Protein AF-A0A953PEF7-F1 (afdb_monomer_lite)

Structure (mmCIF, N/CA/C/O backbone):
data_AF-A0A953PEF7-F1
#
_entry.id   AF-A0A953PEF7-F1
#
loop_
_atom_site.group_PDB
_atom_site.id
_atom_site.type_symbol
_atom_site.label_atom_id
_atom_site.label_alt_id
_atom_site.label_comp_id
_atom_site.label_asym_id
_atom_site.label_entity_id
_atom_site.label_seq_id
_atom_site.pdbx_PDB_ins_code
_ato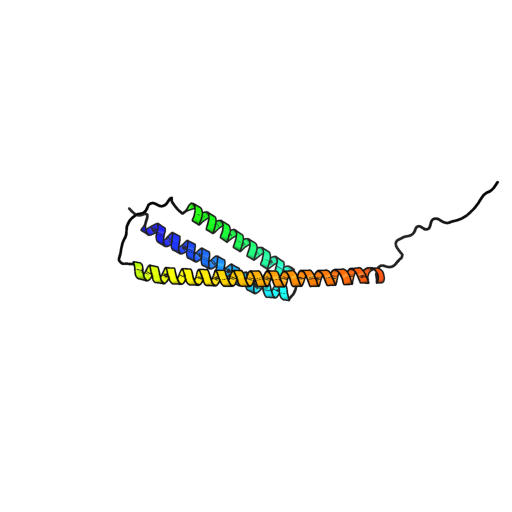m_site.Cartn_x
_atom_site.Cartn_y
_atom_site.Cartn_z
_atom_site.occupancy
_atom_site.B_iso_or_equiv
_atom_site.auth_seq_id
_atom_site.auth_comp_id
_atom_site.auth_asym_id
_atom_site.auth_atom_id
_atom_site.pdbx_PDB_model_num
ATOM 1 N N . MET A 1 1 ? 28.762 8.276 -31.503 1.00 39.91 1 MET A N 1
ATOM 2 C CA . MET A 1 1 ? 27.735 7.260 -31.821 1.00 39.91 1 MET A CA 1
ATOM 3 C C . MET A 1 1 ? 27.977 6.062 -30.913 1.00 39.91 1 MET A C 1
ATOM 5 O O . MET A 1 1 ? 28.557 5.090 -31.367 1.00 39.91 1 MET A O 1
ATOM 9 N N . ALA A 1 2 ? 27.642 6.190 -29.626 1.00 39.91 2 ALA A N 1
ATOM 10 C CA . ALA A 1 2 ? 27.842 5.128 -28.629 1.00 39.91 2 ALA A CA 1
ATOM 11 C C . ALA A 1 2 ? 26.803 5.147 -27.480 1.00 39.91 2 ALA A C 1
ATOM 13 O O . ALA A 1 2 ? 26.852 4.279 -26.623 1.00 39.91 2 ALA A O 1
ATOM 14 N N . ASP A 1 3 ? 25.861 6.102 -27.462 1.00 48.06 3 ASP A N 1
ATOM 15 C CA . ASP A 1 3 ? 24.906 6.298 -26.352 1.00 48.06 3 ASP A CA 1
ATOM 16 C C . ASP A 1 3 ? 23.572 5.537 -26.505 1.00 48.06 3 ASP A C 1
ATOM 18 O O . ASP A 1 3 ? 22.732 5.544 -25.605 1.00 48.06 3 ASP A O 1
ATOM 22 N N . ILE A 1 4 ? 23.333 4.906 -27.660 1.00 50.53 4 ILE A N 1
ATOM 23 C CA . ILE A 1 4 ? 22.070 4.196 -27.939 1.00 50.53 4 ILE A CA 1
ATOM 24 C C . ILE A 1 4 ? 22.090 2.796 -27.303 1.00 50.53 4 ILE A C 1
ATOM 26 O O . ILE A 1 4 ? 21.089 2.360 -26.742 1.00 50.53 4 ILE A O 1
ATOM 30 N N . ASP A 1 5 ? 23.247 2.131 -27.308 1.00 47.81 5 ASP A N 1
ATOM 31 C CA . ASP A 1 5 ? 23.395 0.774 -26.765 1.00 47.81 5 ASP A CA 1
ATOM 32 C C . ASP A 1 5 ? 23.462 0.751 -25.223 1.00 47.81 5 ASP A C 1
ATOM 34 O O . ASP A 1 5 ? 23.184 -0.275 -24.608 1.00 47.81 5 ASP A O 1
ATOM 38 N N . THR A 1 6 ? 23.789 1.879 -24.579 1.00 52.94 6 THR A N 1
ATOM 39 C CA . THR A 1 6 ? 23.768 2.050 -23.112 1.00 52.94 6 THR A CA 1
ATOM 40 C C . THR A 1 6 ? 22.405 2.472 -22.563 1.00 52.94 6 THR A C 1
ATOM 42 O O . THR A 1 6 ? 22.045 2.059 -21.465 1.00 52.94 6 THR A O 1
ATOM 45 N N . SER A 1 7 ? 21.614 3.245 -23.311 1.00 56.53 7 SER A N 1
ATOM 46 C CA . SER A 1 7 ? 20.318 3.756 -22.828 1.00 56.53 7 SER A CA 1
ATOM 47 C C . SER A 1 7 ? 19.197 2.705 -22.823 1.00 56.53 7 SER A C 1
ATOM 49 O O . SER A 1 7 ? 18.278 2.776 -22.005 1.00 56.53 7 SER A O 1
ATOM 51 N N . LEU A 1 8 ? 19.280 1.692 -23.690 1.00 58.00 8 LEU A N 1
ATOM 52 C CA . LEU A 1 8 ? 18.304 0.600 -23.769 1.00 58.00 8 LEU A CA 1
ATOM 53 C C . LEU A 1 8 ? 18.336 -0.365 -22.555 1.00 58.00 8 LEU A C 1
ATOM 55 O O . LEU A 1 8 ? 17.268 -0.611 -21.982 1.00 58.00 8 LEU A O 1
ATOM 59 N N . PRO A 1 9 ? 19.502 -0.871 -22.085 1.00 62.28 9 PRO A N 1
ATOM 60 C CA . PRO A 1 9 ? 19.560 -1.677 -20.865 1.00 62.28 9 PRO A CA 1
ATOM 61 C C . PRO A 1 9 ? 19.181 -0.875 -19.611 1.00 62.28 9 PRO A C 1
ATOM 63 O O . PRO A 1 9 ? 18.474 -1.413 -18.757 1.00 62.28 9 PRO A O 1
ATOM 66 N N . GLU A 1 10 ? 19.550 0.408 -19.516 1.00 69.69 10 GLU A N 1
ATOM 67 C CA . GLU A 1 10 ? 19.132 1.277 -18.404 1.00 69.69 10 GLU A CA 1
ATOM 68 C C . GLU A 1 10 ? 17.603 1.419 -18.329 1.00 69.69 10 GLU A C 1
ATOM 70 O O . GLU A 1 10 ? 17.019 1.211 -17.264 1.00 69.69 10 GLU A O 1
ATOM 75 N N . LEU A 1 11 ? 16.927 1.672 -19.458 1.00 69.38 11 LEU A N 1
ATOM 76 C CA . LEU A 1 11 ? 15.462 1.735 -19.498 1.00 69.38 11 LEU A CA 1
ATOM 77 C C . LEU A 1 11 ? 14.815 0.404 -19.080 1.00 69.38 11 LEU A C 1
ATOM 79 O O . LEU A 1 11 ? 13.847 0.405 -18.316 1.00 69.38 11 LEU A O 1
ATOM 83 N N . SER A 1 12 ? 15.357 -0.731 -19.539 1.00 73.75 12 SER A N 1
ATOM 84 C CA . SER A 1 12 ? 14.838 -2.055 -19.170 1.00 73.75 12 SER A CA 1
ATOM 85 C C . SER A 1 12 ? 14.934 -2.316 -17.660 1.00 73.75 12 SER A C 1
ATOM 87 O O . SER A 1 12 ? 13.939 -2.706 -17.045 1.00 73.75 12 SER A O 1
ATOM 89 N N . ALA A 1 13 ? 16.073 -1.982 -17.042 1.00 79.75 13 ALA A N 1
ATOM 90 C CA . ALA A 1 13 ? 16.296 -2.138 -15.608 1.00 79.75 13 ALA A CA 1
ATOM 91 C C . ALA A 1 13 ? 15.341 -1.267 -14.773 1.00 79.75 13 ALA A C 1
ATOM 93 O O . ALA A 1 13 ? 14.825 -1.720 -13.750 1.00 79.75 13 ALA A O 1
ATOM 94 N N . VAL A 1 14 ? 15.044 -0.041 -15.222 1.00 78.56 14 VAL A N 1
ATOM 95 C CA . VAL A 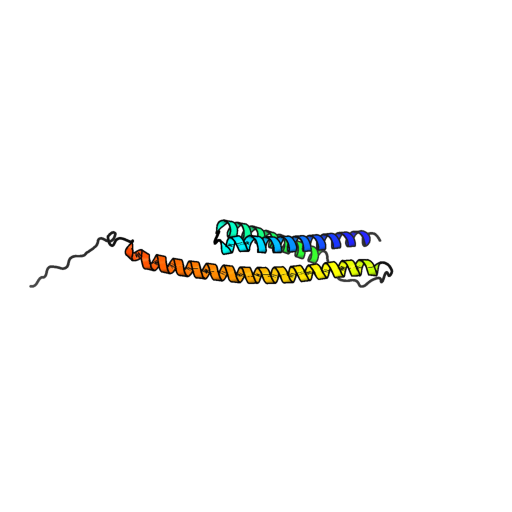1 14 ? 14.089 0.835 -14.525 1.00 78.56 14 VAL A CA 1
ATOM 96 C C . VAL A 1 14 ? 12.654 0.304 -14.630 1.00 78.56 14 VAL A C 1
ATOM 98 O O . VAL A 1 14 ? 11.914 0.382 -13.648 1.00 78.56 14 VAL A O 1
ATOM 101 N N . ILE A 1 15 ? 12.243 -0.292 -15.758 1.00 79.38 15 ILE A N 1
ATOM 102 C CA . ILE A 1 15 ? 10.907 -0.911 -15.870 1.00 79.38 15 ILE A CA 1
ATOM 103 C C . ILE A 1 15 ? 10.806 -2.174 -14.996 1.00 79.38 15 ILE A C 1
ATOM 105 O O . ILE A 1 15 ? 9.789 -2.369 -14.327 1.00 79.38 15 ILE A O 1
ATOM 109 N N . GLU A 1 16 ? 11.854 -2.998 -14.924 1.00 84.31 16 GLU A N 1
ATOM 110 C CA . GLU A 1 16 ? 11.893 -4.141 -14.000 1.00 84.31 16 GLU A CA 1
ATOM 111 C C . GLU A 1 16 ? 11.839 -3.697 -12.530 1.00 84.31 16 GLU A C 1
ATOM 113 O O . GLU A 1 16 ? 11.078 -4.264 -11.740 1.00 84.31 16 GLU A O 1
ATOM 118 N N . GLN A 1 17 ? 12.564 -2.633 -12.164 1.00 86.38 17 GLN A N 1
ATOM 119 C CA . GLN A 1 17 ? 12.497 -2.026 -10.831 1.00 86.38 17 GLN A CA 1
ATOM 120 C C . GLN A 1 17 ? 11.082 -1.510 -10.514 1.00 86.38 17 GLN A C 1
ATOM 122 O O . GLN A 1 17 ? 10.575 -1.716 -9.408 1.00 86.38 17 GLN A O 1
ATOM 127 N N . ARG A 1 18 ? 10.410 -0.901 -11.501 1.00 87.56 18 ARG A N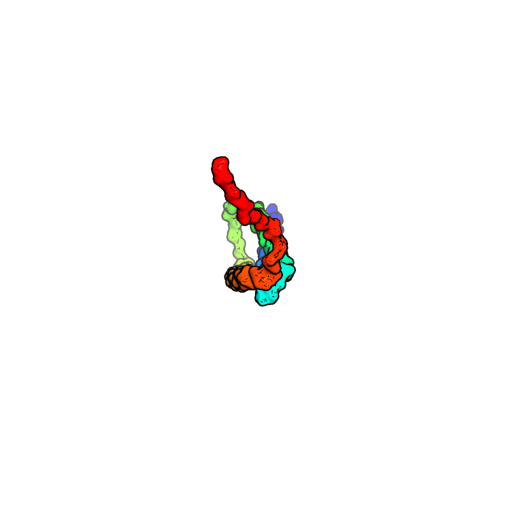 1
ATOM 128 C CA . ARG A 1 18 ? 9.010 -0.457 -11.419 1.00 87.56 18 ARG A CA 1
ATOM 129 C C . ARG A 1 18 ? 8.073 -1.637 -11.134 1.00 87.56 18 ARG A C 1
ATOM 131 O O . ARG A 1 18 ? 7.300 -1.595 -10.179 1.00 87.56 18 ARG A O 1
ATOM 138 N N . LEU A 1 19 ? 8.177 -2.728 -11.893 1.00 87.19 19 LEU A N 1
ATOM 139 C CA . LEU A 1 19 ? 7.383 -3.940 -11.651 1.00 87.19 19 LEU A CA 1
ATOM 140 C C . LEU A 1 19 ? 7.675 -4.562 -10.277 1.00 87.19 19 LEU A C 1
ATOM 142 O O . LEU A 1 19 ? 6.740 -4.947 -9.577 1.00 87.19 19 LEU A O 1
ATOM 146 N N . GLY A 1 20 ? 8.939 -4.593 -9.844 1.00 90.62 20 GLY A N 1
ATOM 147 C CA . GLY A 1 20 ? 9.326 -5.056 -8.507 1.00 90.62 20 GLY A CA 1
ATOM 148 C C . GLY A 1 20 ? 8.633 -4.286 -7.375 1.00 90.62 20 GLY A C 1
ATOM 149 O O . GLY A 1 20 ? 8.105 -4.899 -6.442 1.00 90.62 20 GLY A O 1
ATOM 150 N N . LEU A 1 21 ? 8.558 -2.954 -7.485 1.00 91.81 21 LEU A N 1
ATOM 151 C CA . LEU A 1 21 ? 7.831 -2.108 -6.531 1.00 91.81 21 LEU A CA 1
ATOM 152 C C . LEU A 1 21 ? 6.321 -2.401 -6.522 1.00 91.81 21 LEU A C 1
ATOM 154 O O . LEU A 1 21 ? 5.732 -2.482 -5.443 1.00 91.81 21 LEU A O 1
ATOM 158 N N . LEU A 1 22 ? 5.693 -2.617 -7.687 1.00 89.56 22 LEU A N 1
ATOM 159 C CA . LEU A 1 22 ? 4.272 -2.991 -7.759 1.00 89.56 22 LEU A CA 1
ATOM 160 C C . LEU A 1 22 ? 3.992 -4.371 -7.147 1.00 89.56 22 LEU A C 1
ATOM 162 O O . LEU A 1 22 ? 3.012 -4.511 -6.413 1.00 89.56 22 LEU A O 1
ATOM 166 N N . ARG A 1 23 ? 4.848 -5.372 -7.399 1.00 92.94 23 ARG A N 1
ATOM 167 C CA . ARG A 1 23 ? 4.747 -6.703 -6.770 1.00 92.94 23 ARG A CA 1
ATOM 168 C C . ARG A 1 23 ? 4.818 -6.582 -5.242 1.00 92.94 23 ARG A C 1
ATOM 170 O O . ARG A 1 23 ? 3.907 -7.032 -4.553 1.00 92.94 23 ARG A O 1
ATOM 177 N N . SER A 1 24 ? 5.818 -5.858 -4.734 1.00 93.25 24 SER A N 1
ATOM 178 C CA . SER A 1 24 ? 6.014 -5.622 -3.293 1.00 93.25 24 SER A CA 1
ATOM 179 C C . SER A 1 24 ? 4.831 -4.880 -2.653 1.00 93.25 24 SER A C 1
ATOM 181 O O . SER A 1 24 ? 4.415 -5.192 -1.536 1.00 93.25 24 SER A O 1
ATOM 183 N N . LEU A 1 25 ? 4.239 -3.914 -3.367 1.00 91.88 25 LEU A N 1
ATOM 184 C CA . LEU A 1 25 ? 3.049 -3.196 -2.907 1.00 91.88 25 LEU A CA 1
ATOM 185 C C . LEU A 1 25 ? 1.808 -4.099 -2.868 1.00 91.88 25 LEU A C 1
ATOM 187 O O . LEU A 1 25 ? 1.038 -4.020 -1.910 1.00 91.88 25 LEU A O 1
ATOM 191 N N . ALA A 1 26 ? 1.616 -4.965 -3.868 1.00 91.19 26 ALA A N 1
ATOM 192 C CA . ALA A 1 26 ? 0.521 -5.932 -3.887 1.00 91.19 26 ALA A CA 1
ATOM 193 C C . ALA A 1 26 ? 0.636 -6.945 -2.732 1.00 91.19 26 ALA A C 1
ATOM 195 O O . ALA A 1 26 ? -0.336 -7.150 -2.009 1.00 91.19 26 ALA A O 1
ATOM 196 N N . GLU A 1 27 ? 1.826 -7.505 -2.501 1.00 92.88 27 GLU A N 1
ATOM 197 C CA . GLU A 1 27 ? 2.099 -8.420 -1.381 1.00 92.88 27 GLU A CA 1
ATOM 198 C C . GLU A 1 27 ? 1.861 -7.745 -0.021 1.00 92.88 27 GLU A C 1
ATOM 200 O O . GLU A 1 27 ? 1.162 -8.283 0.841 1.00 92.88 27 GLU A O 1
ATOM 205 N N . SER A 1 28 ? 2.357 -6.515 0.153 1.00 90.94 28 SER A N 1
ATOM 206 C CA . SER A 1 28 ? 2.124 -5.714 1.360 1.00 90.94 28 SER A CA 1
ATOM 207 C C . SER A 1 28 ? 0.630 -5.456 1.612 1.00 90.94 28 SER A C 1
ATOM 209 O O . SER A 1 28 ? 0.169 -5.563 2.750 1.00 90.94 28 SER A O 1
ATOM 211 N N . LEU A 1 29 ? -0.146 -5.182 0.554 1.00 89.81 29 LEU A N 1
ATOM 212 C CA . LEU A 1 29 ? -1.607 -5.014 0.595 1.00 89.81 29 LEU A CA 1
ATOM 213 C C . LEU A 1 29 ? -2.392 -6.324 0.799 1.00 89.81 29 LEU A C 1
ATOM 215 O O . LEU A 1 29 ? -3.596 -6.270 1.063 1.00 89.81 29 LEU A O 1
ATOM 219 N N . GLU A 1 30 ? -1.764 -7.490 0.665 1.00 91.25 30 GLU A N 1
ATOM 220 C CA . GLU A 1 30 ? -2.363 -8.790 0.990 1.00 91.25 30 GLU A CA 1
ATOM 221 C C . GLU A 1 30 ? -2.098 -9.152 2.452 1.00 91.25 30 GLU A C 1
ATOM 223 O O . GLU A 1 30 ? -3.044 -9.412 3.201 1.00 91.25 30 GLU A O 1
ATOM 228 N N . VAL A 1 31 ? -0.843 -9.049 2.901 1.00 89.75 31 VAL A N 1
ATOM 229 C CA . VAL A 1 31 ? -0.444 -9.311 4.296 1.00 89.75 31 VAL A CA 1
ATOM 230 C C . VAL A 1 31 ? -1.220 -8.425 5.281 1.00 89.75 31 VAL A C 1
ATOM 232 O O . VAL A 1 31 ? -1.702 -8.910 6.311 1.00 89.75 31 VAL A O 1
ATOM 235 N N . SER A 1 32 ? -1.421 -7.142 4.962 1.00 88.31 32 SER A N 1
ATOM 236 C CA . SER A 1 32 ? -2.141 -6.218 5.846 1.00 88.31 32 SER A CA 1
ATOM 237 C C . SER A 1 32 ? -3.655 -6.471 5.940 1.00 88.31 32 SER A C 1
ATOM 239 O O . SER A 1 32 ? -4.277 -6.006 6.897 1.00 88.31 32 SER A O 1
ATOM 241 N N . GLN A 1 33 ? -4.269 -7.264 5.047 1.00 90.56 33 GLN A N 1
ATOM 242 C CA . GLN A 1 33 ? -5.685 -7.648 5.204 1.00 90.56 33 GLN A CA 1
ATOM 243 C C . GLN A 1 33 ? -5.906 -8.486 6.460 1.00 90.56 33 GLN A C 1
ATOM 245 O O . GLN A 1 33 ? -6.904 -8.300 7.154 1.00 90.56 33 GLN A O 1
ATOM 250 N N . LEU A 1 34 ? -4.964 -9.376 6.786 1.00 90.12 34 LEU A N 1
ATOM 251 C CA . LEU A 1 34 ? -5.054 -10.209 7.982 1.00 90.12 34 LEU A CA 1
ATOM 252 C C . LEU A 1 34 ? -4.956 -9.365 9.261 1.00 90.12 34 LEU A C 1
ATOM 254 O O . LEU A 1 34 ? -5.685 -9.626 10.217 1.00 90.12 34 LEU A O 1
ATOM 258 N N . ALA A 1 35 ? -4.109 -8.332 9.258 1.00 89.88 35 ALA A N 1
ATOM 259 C CA . ALA A 1 35 ? -4.003 -7.369 10.354 1.00 89.88 35 ALA A CA 1
ATOM 260 C C . ALA A 1 35 ? -5.313 -6.586 10.551 1.00 89.88 35 ALA A C 1
ATOM 262 O O . ALA A 1 35 ? -5.789 -6.462 11.679 1.00 89.88 35 ALA A O 1
ATOM 263 N N . LEU A 1 36 ? -5.945 -6.142 9.456 1.00 88.44 36 LEU A N 1
ATOM 264 C CA . LEU A 1 36 ? -7.262 -5.499 9.495 1.00 88.44 36 LEU A CA 1
ATOM 265 C C . LEU A 1 36 ? -8.347 -6.441 10.032 1.00 88.44 36 LEU A C 1
ATOM 267 O O . LEU A 1 36 ? -9.065 -6.072 10.954 1.00 88.44 36 LEU A O 1
ATOM 271 N N . VAL A 1 37 ? -8.456 -7.668 9.516 1.00 89.69 37 VAL A N 1
ATOM 272 C CA . VAL A 1 37 ? -9.470 -8.640 9.975 1.00 89.69 37 VAL A CA 1
ATOM 273 C C . VAL A 1 37 ? -9.291 -9.000 11.456 1.00 89.69 37 VAL A C 1
ATOM 275 O O . VAL A 1 37 ? -10.279 -9.204 12.157 1.00 89.69 37 VAL A O 1
ATOM 278 N N . ARG A 1 38 ? -8.048 -9.037 11.954 1.00 91.12 38 ARG A N 1
ATOM 279 C CA . ARG A 1 38 ? -7.732 -9.283 13.373 1.00 91.12 38 ARG A CA 1
ATOM 280 C C . ARG A 1 38 ? -7.841 -8.046 14.272 1.00 91.12 38 ARG A C 1
ATOM 282 O O . ARG A 1 38 ? -7.745 -8.201 15.484 1.00 91.12 38 ARG A O 1
ATOM 289 N N . ASN A 1 39 ? -8.041 -6.852 13.704 1.00 87.25 39 ASN A N 1
ATOM 290 C CA . ASN A 1 39 ? -7.981 -5.569 14.414 1.00 87.25 39 ASN A CA 1
ATOM 291 C C . ASN A 1 39 ? -6.654 -5.371 15.188 1.00 87.25 39 ASN A C 1
ATOM 293 O O . ASN A 1 39 ? -6.627 -4.843 16.298 1.00 87.25 39 ASN A O 1
ATOM 297 N N . ASP A 1 40 ? -5.542 -5.830 14.602 1.00 92.69 40 ASP A N 1
ATOM 298 C CA . ASP A 1 40 ? -4.195 -5.687 15.162 1.00 92.69 40 ASP A CA 1
ATOM 299 C C . ASP A 1 40 ? -3.648 -4.295 14.816 1.00 92.69 40 ASP A C 1
ATOM 301 O O . ASP A 1 40 ? -3.092 -4.069 13.738 1.00 92.69 40 ASP A O 1
ATOM 305 N N . ALA A 1 41 ? -3.845 -3.344 15.732 1.00 88.88 41 ALA A N 1
ATOM 306 C CA . ALA A 1 41 ? -3.469 -1.946 15.540 1.00 88.88 41 ALA A CA 1
ATOM 307 C C . ALA A 1 41 ? -1.973 -1.754 15.230 1.00 88.88 41 ALA A C 1
ATOM 309 O O . ALA A 1 41 ? -1.624 -0.895 14.416 1.00 88.88 41 ALA A O 1
ATOM 310 N N . GLU A 1 42 ? -1.085 -2.560 15.820 1.00 92.62 42 GLU A N 1
ATOM 311 C CA . GLU A 1 42 ? 0.348 -2.452 15.549 1.00 92.62 42 GLU A CA 1
ATOM 312 C C . GLU A 1 42 ? 0.713 -2.999 14.168 1.00 92.62 42 GLU A C 1
ATOM 314 O O . GLU A 1 42 ? 1.503 -2.388 13.448 1.00 92.62 42 GLU A O 1
ATOM 319 N N . ALA A 1 43 ? 0.154 -4.148 13.775 1.00 91.19 43 ALA A N 1
ATOM 320 C CA . ALA A 1 43 ? 0.396 -4.712 12.451 1.00 91.19 43 ALA A CA 1
ATOM 321 C C . ALA A 1 43 ? -0.207 -3.833 11.344 1.00 91.19 43 ALA A C 1
ATOM 323 O O . ALA A 1 43 ? 0.415 -3.683 10.292 1.00 91.19 43 ALA A O 1
ATOM 324 N N . ILE A 1 44 ? -1.352 -3.187 11.598 1.00 90.25 44 ILE A N 1
ATOM 325 C CA . ILE A 1 44 ? -1.921 -2.159 10.714 1.00 90.25 44 ILE A CA 1
ATOM 326 C C . ILE A 1 44 ? -0.955 -0.970 10.590 1.00 90.25 44 ILE A C 1
ATOM 328 O O . ILE A 1 44 ? -0.656 -0.554 9.472 1.00 90.25 44 ILE A O 1
ATOM 332 N N . ALA A 1 45 ? -0.418 -0.452 11.702 1.00 92.06 45 ALA A N 1
ATOM 333 C CA . ALA A 1 45 ? 0.523 0.671 11.683 1.00 92.06 45 ALA A CA 1
ATOM 334 C C . ALA A 1 45 ? 1.837 0.334 10.950 1.00 92.06 45 ALA A C 1
ATOM 336 O O . ALA A 1 45 ? 2.283 1.107 10.100 1.00 92.06 45 ALA A O 1
ATOM 337 N N . ARG A 1 46 ? 2.425 -0.844 11.216 1.00 93.62 46 ARG A N 1
ATOM 338 C CA . ARG A 1 46 ? 3.618 -1.347 10.507 1.00 93.62 46 ARG A CA 1
ATOM 339 C C . ARG A 1 46 ? 3.355 -1.522 9.007 1.00 93.62 46 ARG A C 1
ATOM 341 O O . ARG A 1 46 ? 4.167 -1.085 8.195 1.00 93.62 46 ARG A O 1
ATOM 348 N N . GLY A 1 47 ? 2.212 -2.108 8.641 1.00 92.38 47 GLY A N 1
ATOM 349 C CA . GLY A 1 47 ? 1.799 -2.279 7.245 1.00 92.38 47 GLY A CA 1
ATOM 350 C C . GLY A 1 47 ? 1.626 -0.944 6.519 1.00 92.38 47 GLY A C 1
ATOM 351 O O . GLY A 1 47 ? 2.189 -0.753 5.445 1.00 92.38 47 GLY A O 1
ATOM 352 N N . ALA A 1 48 ? 0.931 0.016 7.136 1.00 92.06 48 ALA A N 1
ATOM 353 C CA . ALA A 1 48 ? 0.732 1.352 6.576 1.00 92.06 48 ALA A CA 1
ATOM 354 C C . ALA A 1 48 ? 2.056 2.116 6.385 1.00 92.06 48 ALA A C 1
ATOM 356 O O . ALA A 1 48 ? 2.252 2.745 5.346 1.00 92.06 48 ALA A O 1
ATOM 357 N N . ALA A 1 49 ? 2.988 2.024 7.342 1.00 93.75 49 ALA A N 1
ATOM 358 C CA . ALA A 1 49 ? 4.317 2.624 7.216 1.00 93.75 49 ALA A CA 1
ATOM 359 C C . ALA A 1 49 ? 5.120 2.013 6.052 1.00 93.75 49 ALA A C 1
ATOM 361 O O . ALA A 1 49 ? 5.725 2.743 5.266 1.00 93.75 49 ALA A O 1
ATOM 362 N N . HIS A 1 50 ? 5.077 0.687 5.889 1.00 94.06 50 HIS A N 1
ATOM 363 C CA . HIS A 1 50 ? 5.737 0.006 4.774 1.00 94.06 50 HIS A CA 1
ATOM 364 C C . HIS A 1 50 ? 5.115 0.372 3.413 1.00 94.06 50 HIS A C 1
ATOM 366 O O . HIS A 1 50 ? 5.839 0.660 2.463 1.00 94.06 50 HIS A O 1
ATOM 372 N N . GLN A 1 51 ? 3.782 0.443 3.325 1.00 92.94 51 GLN A N 1
ATOM 373 C CA . GLN A 1 51 ? 3.068 0.881 2.116 1.00 92.94 51 GLN A CA 1
ATOM 374 C C . GLN A 1 51 ? 3.392 2.335 1.749 1.00 92.94 51 GLN A C 1
ATOM 376 O O . GLN A 1 51 ? 3.602 2.636 0.576 1.00 92.94 51 GLN A O 1
ATOM 381 N N . ALA A 1 52 ? 3.485 3.230 2.737 1.00 93.62 52 ALA A N 1
ATOM 382 C CA . ALA A 1 52 ? 3.884 4.618 2.517 1.00 93.62 52 ALA A CA 1
ATOM 383 C C . ALA A 1 52 ? 5.314 4.724 1.957 1.00 93.62 52 ALA A C 1
ATOM 385 O O . ALA A 1 52 ? 5.551 5.509 1.038 1.00 93.62 52 ALA A O 1
ATOM 386 N N . GLU A 1 53 ? 6.246 3.905 2.451 1.00 95.75 53 GLU A N 1
ATOM 387 C CA . GLU A 1 53 ? 7.619 3.850 1.938 1.00 95.75 53 GLU A CA 1
ATOM 388 C C . GLU A 1 53 ? 7.682 3.318 0.496 1.00 95.75 53 GLU A C 1
ATOM 390 O O . GLU A 1 53 ? 8.348 3.924 -0.342 1.00 95.75 53 GLU A O 1
ATOM 395 N N . LEU A 1 54 ? 6.930 2.264 0.158 1.00 93.12 54 LEU A N 1
ATOM 396 C CA . LEU A 1 54 ? 6.834 1.767 -1.224 1.00 93.12 54 LEU A CA 1
ATOM 397 C C . LEU A 1 54 ? 6.253 2.829 -2.176 1.00 93.12 54 LEU A C 1
ATOM 399 O O . LEU A 1 54 ? 6.798 3.063 -3.254 1.00 93.12 54 LEU A O 1
ATOM 403 N N . CYS A 1 55 ? 5.203 3.544 -1.760 1.00 92.50 55 CYS A N 1
ATOM 404 C CA . CYS A 1 55 ? 4.642 4.669 -2.519 1.00 92.50 55 CYS A CA 1
ATOM 405 C C . CYS A 1 55 ? 5.621 5.853 -2.654 1.00 92.50 55 CYS A C 1
ATOM 407 O O . CYS A 1 55 ? 5.601 6.562 -3.663 1.00 92.50 55 CYS A O 1
ATOM 409 N N . ARG A 1 56 ? 6.503 6.075 -1.670 1.00 94.38 56 ARG A N 1
ATOM 410 C CA . ARG A 1 56 ? 7.567 7.089 -1.746 1.00 94.38 56 ARG A CA 1
ATOM 411 C C . ARG A 1 56 ? 8.652 6.684 -2.747 1.00 94.38 56 ARG A C 1
ATOM 413 O O . ARG A 1 56 ? 9.066 7.511 -3.556 1.00 94.38 56 ARG A O 1
ATOM 420 N N . GLN A 1 57 ? 9.088 5.424 -2.713 1.00 92.81 57 GLN A N 1
ATOM 421 C CA . GLN A 1 57 ? 10.047 4.864 -3.674 1.00 92.81 57 GLN A CA 1
ATOM 422 C C . GLN A 1 57 ? 9.496 4.922 -5.102 1.00 92.81 57 GLN A C 1
ATOM 424 O O . GLN A 1 57 ? 10.205 5.347 -6.010 1.00 92.81 57 GLN A O 1
ATOM 429 N N . TRP A 1 58 ? 8.208 4.610 -5.274 1.00 91.00 58 TRP A N 1
ATOM 430 C CA . TRP A 1 58 ? 7.488 4.795 -6.532 1.00 91.00 58 TRP A CA 1
ATOM 431 C C . TRP A 1 58 ? 7.582 6.227 -7.059 1.00 91.00 58 TRP A C 1
ATOM 433 O O . TRP A 1 58 ? 8.044 6.447 -8.174 1.00 91.00 58 TRP A O 1
ATOM 443 N N . GLY A 1 59 ? 7.195 7.215 -6.244 1.00 89.81 59 GLY A N 1
ATOM 444 C CA . GLY A 1 59 ? 7.222 8.623 -6.647 1.00 89.81 59 GLY A CA 1
ATOM 445 C C . GLY A 1 59 ? 8.619 9.119 -7.035 1.00 89.81 59 GLY A C 1
ATOM 446 O O . GLY A 1 59 ? 8.743 9.934 -7.945 1.00 89.81 59 GLY A O 1
ATOM 447 N N . LEU A 1 60 ? 9.674 8.601 -6.396 1.00 90.25 60 LEU A N 1
ATOM 448 C CA . LEU A 1 60 ? 11.057 8.888 -6.789 1.00 90.25 60 LEU A CA 1
ATOM 449 C C . LEU A 1 60 ? 11.431 8.258 -8.137 1.00 90.25 60 LEU A C 1
ATOM 451 O O . LEU A 1 60 ? 12.110 8.911 -8.925 1.00 90.25 60 LEU A O 1
ATOM 455 N N . LEU A 1 61 ? 10.990 7.028 -8.408 1.00 88.44 61 LEU A N 1
ATOM 456 C CA . LEU A 1 61 ? 11.254 6.330 -9.668 1.00 88.44 61 LEU A CA 1
ATOM 457 C C . LEU A 1 61 ? 10.543 7.006 -10.854 1.00 88.44 61 LEU A C 1
ATOM 459 O O . LEU A 1 61 ? 11.170 7.265 -11.879 1.00 88.44 61 LEU A O 1
ATOM 463 N N . GLU A 1 62 ? 9.264 7.366 -10.697 1.00 87.06 62 GLU A N 1
ATOM 464 C CA . GLU A 1 62 ? 8.511 8.136 -11.704 1.00 87.06 62 GLU A CA 1
ATOM 465 C C . GLU A 1 62 ? 9.193 9.477 -12.009 1.00 87.06 62 GLU A C 1
ATOM 467 O O . GLU A 1 62 ? 9.301 9.888 -13.162 1.00 87.06 62 GLU A O 1
ATOM 472 N N . GLU A 1 63 ? 9.692 10.159 -10.977 1.00 86.81 63 GLU A N 1
ATOM 473 C CA . GLU A 1 63 ? 10.371 11.447 -11.114 1.00 86.81 63 GLU A CA 1
ATOM 474 C C . GLU A 1 63 ? 11.761 11.325 -11.766 1.00 86.81 63 GLU A C 1
ATOM 476 O O . GLU A 1 63 ? 12.207 12.266 -12.424 1.00 86.81 63 GLU A O 1
ATOM 481 N N . GLN A 1 64 ? 12.439 10.181 -11.617 1.00 84.19 64 GLN A N 1
ATOM 482 C CA . GLN A 1 64 ? 13.670 9.859 -12.347 1.00 84.19 64 GLN A CA 1
ATOM 483 C C . GLN A 1 64 ? 13.373 9.578 -13.825 1.00 84.19 64 GLN A C 1
ATOM 485 O O . GLN A 1 64 ? 13.986 10.208 -14.685 1.00 84.19 64 GLN A O 1
ATOM 490 N N . LEU A 1 65 ? 12.380 8.731 -14.124 1.00 80.44 65 LEU A N 1
ATOM 491 C CA . LEU A 1 65 ? 11.916 8.452 -15.491 1.00 80.44 65 LEU A CA 1
ATOM 492 C C . LEU A 1 65 ? 11.533 9.738 -16.238 1.00 80.44 65 LEU A C 1
ATOM 494 O O . LEU A 1 65 ? 12.039 10.003 -17.326 1.00 80.44 65 LEU A O 1
ATOM 498 N N . ARG A 1 66 ? 10.724 10.595 -15.606 1.00 82.06 66 ARG A N 1
ATOM 499 C CA . ARG A 1 66 ? 10.271 11.883 -16.161 1.00 82.06 66 ARG A CA 1
ATOM 500 C C . ARG A 1 66 ? 11.410 12.868 -16.458 1.00 82.06 66 ARG A C 1
ATOM 502 O O . ARG A 1 66 ? 11.236 13.778 -17.263 1.00 82.06 66 ARG A O 1
ATOM 509 N N . LYS A 1 67 ? 12.557 12.727 -15.786 1.00 80.06 67 LYS A N 1
ATOM 510 C CA . LYS A 1 67 ? 13.777 13.518 -16.037 1.00 80.06 67 LYS A CA 1
ATOM 511 C C . LYS A 1 67 ? 14.702 12.877 -17.070 1.00 80.06 67 LYS A C 1
ATOM 513 O O . LYS A 1 67 ? 15.523 13.587 -17.643 1.00 80.06 67 LYS A O 1
ATOM 518 N N . ALA A 1 68 ? 14.584 11.567 -17.275 1.00 73.12 68 ALA A N 1
ATOM 519 C CA . ALA A 1 68 ? 15.371 10.803 -18.231 1.00 73.12 68 ALA A CA 1
ATOM 520 C C . ALA A 1 68 ? 14.789 10.831 -19.656 1.00 73.12 68 ALA A C 1
ATOM 522 O O . ALA A 1 68 ? 15.535 10.575 -20.593 1.00 73.12 68 ALA A O 1
ATOM 523 N N . GLU A 1 69 ? 13.505 11.167 -19.850 1.00 68.44 69 GLU A N 1
ATOM 524 C CA . GLU A 1 69 ? 12.917 11.375 -21.184 1.00 68.44 69 GLU A CA 1
ATOM 525 C C . GLU A 1 69 ? 13.445 12.665 -21.859 1.00 68.44 69 GLU A C 1
ATOM 527 O O . GLU A 1 69 ? 13.109 13.772 -21.422 1.00 68.44 69 GLU A O 1
ATOM 532 N N . PRO A 1 70 ? 14.226 12.577 -22.957 1.00 59.16 70 PRO A N 1
ATOM 533 C CA . PRO A 1 70 ? 14.583 13.746 -23.753 1.00 59.16 70 PRO A CA 1
ATOM 534 C C . PRO A 1 70 ? 13.416 14.172 -24.667 1.00 59.16 70 PRO A C 1
ATOM 536 O O . PRO A 1 70 ? 12.605 13.335 -25.073 1.00 59.16 70 PRO A O 1
ATOM 539 N N . PRO A 1 71 ? 13.341 15.453 -25.080 1.00 52.22 71 PRO A N 1
ATOM 540 C CA . PRO A 1 71 ? 12.334 15.910 -26.037 1.00 52.22 71 PRO A CA 1
ATOM 541 C C . PRO A 1 71 ? 12.464 15.158 -27.375 1.00 52.22 71 PRO A C 1
ATOM 543 O O . PRO A 1 71 ? 13.497 15.215 -28.046 1.00 52.22 71 PRO A O 1
ATOM 546 N N . SER A 1 72 ? 11.399 14.444 -27.748 1.00 52.50 72 SER A N 1
ATOM 547 C CA . SER A 1 72 ? 11.370 13.448 -28.823 1.00 52.50 72 SER A CA 1
ATOM 548 C C . SER A 1 72 ? 11.937 13.951 -30.154 1.00 52.50 72 SER A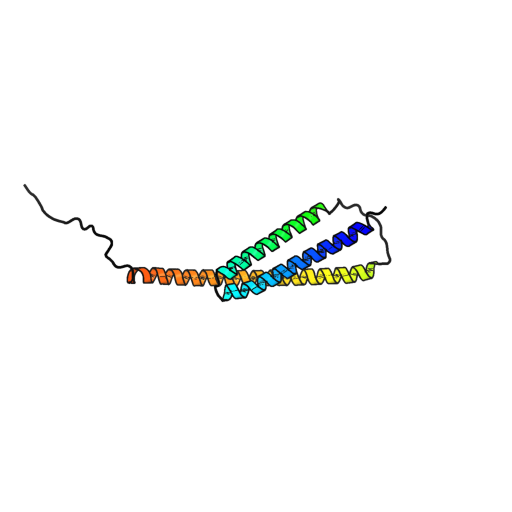 C 1
ATOM 550 O O . SER A 1 72 ? 11.333 14.789 -30.823 1.00 52.50 72 SER A O 1
ATOM 552 N N . THR A 1 73 ? 13.044 13.362 -30.608 1.00 43.62 73 THR A N 1
ATOM 553 C CA . THR A 1 73 ? 13.498 13.476 -32.003 1.00 43.62 73 THR A CA 1
ATOM 554 C C . THR A 1 73 ? 13.143 12.187 -32.754 1.00 43.62 73 THR A C 1
ATOM 556 O O . THR A 1 73 ? 13.599 11.117 -32.352 1.00 43.62 73 THR A O 1
ATOM 559 N N . PRO A 1 74 ? 12.342 12.229 -33.835 1.00 60.59 74 PRO A N 1
ATOM 560 C CA . PRO A 1 74 ? 11.954 11.017 -34.548 1.00 60.59 74 PRO A CA 1
ATOM 561 C C . PRO A 1 74 ? 13.103 10.548 -35.446 1.00 60.59 74 PRO A C 1
ATOM 563 O O . PRO A 1 74 ? 13.429 11.215 -36.431 1.00 60.59 74 PRO A O 1
ATOM 566 N N . ARG A 1 75 ? 13.726 9.397 -35.150 1.00 51.84 75 ARG A N 1
ATOM 567 C CA . ARG A 1 75 ? 14.748 8.845 -36.051 1.00 51.84 75 ARG A CA 1
ATOM 568 C C . ARG A 1 75 ? 14.895 7.324 -36.023 1.00 51.84 75 ARG A C 1
ATOM 570 O O . ARG A 1 75 ? 15.208 6.740 -34.998 1.00 51.84 75 ARG A O 1
ATOM 577 N N . GLY A 1 76 ? 14.859 6.747 -37.225 1.00 50.25 76 GLY A N 1
ATOM 578 C CA . GLY A 1 76 ? 15.699 5.601 -37.581 1.00 50.25 76 GLY A CA 1
ATOM 579 C C . GLY A 1 76 ? 15.058 4.231 -37.416 1.00 50.25 76 GLY A C 1
ATOM 580 O O . GLY A 1 76 ? 15.386 3.497 -36.488 1.00 50.25 76 GLY A O 1
ATOM 581 N N . GLU A 1 77 ? 14.231 3.834 -38.383 1.00 53.88 77 GLU A N 1
ATOM 582 C CA . GLU A 1 77 ? 13.823 2.438 -38.510 1.00 53.88 77 GLU A CA 1
ATOM 583 C C . GLU A 1 77 ? 15.033 1.520 -38.702 1.00 53.88 77 GLU A C 1
ATOM 585 O O . GLU A 1 77 ? 15.665 1.522 -39.754 1.00 53.88 77 GLU A O 1
ATOM 590 N N . HIS A 1 78 ? 15.318 0.702 -37.693 1.00 51.81 78 HIS A N 1
ATOM 591 C CA . HIS A 1 78 ? 16.186 -0.459 -37.826 1.00 51.81 78 HIS A CA 1
ATOM 592 C C . HIS A 1 78 ? 15.311 -1.707 -37.701 1.00 51.81 78 HIS A C 1
ATOM 594 O O . HIS A 1 78 ? 14.519 -1.855 -36.762 1.00 51.81 78 HIS A O 1
ATOM 600 N N . SER A 1 79 ? 15.391 -2.569 -38.711 1.00 59.97 79 SER A N 1
ATOM 601 C CA . SER A 1 79 ? 14.572 -3.767 -38.846 1.00 59.97 79 SER A CA 1
ATOM 602 C C . SER A 1 79 ? 15.459 -5.003 -38.865 1.00 59.97 79 SER A C 1
ATOM 604 O O . SER A 1 79 ? 15.996 -5.340 -39.915 1.00 59.97 79 SER A O 1
ATOM 606 N N . HIS A 1 80 ? 15.570 -5.690 -37.726 1.00 51.06 80 HIS A N 1
ATOM 607 C CA . HIS A 1 80 ? 15.620 -7.158 -37.717 1.00 51.06 80 HIS A CA 1
ATOM 608 C C . HIS A 1 80 ? 15.316 -7.787 -36.345 1.00 51.06 80 HIS A C 1
ATOM 610 O O . HIS A 1 80 ? 14.776 -8.887 -36.323 1.00 51.06 80 HIS A O 1
ATOM 616 N N . ASP A 1 81 ? 15.534 -7.074 -35.231 1.00 54.59 81 ASP A N 1
ATOM 617 C CA . ASP A 1 81 ? 15.322 -7.609 -33.864 1.00 54.59 81 ASP A CA 1
ATOM 618 C C . ASP A 1 81 ? 13.886 -7.436 -33.310 1.00 54.59 81 ASP A C 1
ATOM 620 O O . ASP A 1 81 ? 13.498 -7.985 -32.283 1.00 54.59 81 ASP A O 1
ATOM 624 N N . ARG A 1 82 ? 13.029 -6.714 -34.048 1.00 60.16 82 ARG A N 1
ATOM 625 C CA . ARG A 1 82 ? 11.699 -6.241 -33.607 1.00 60.16 82 ARG A CA 1
ATOM 626 C C . ARG A 1 82 ? 10.696 -7.326 -33.162 1.00 60.16 82 ARG A C 1
ATOM 628 O O . ARG A 1 82 ? 9.595 -6.952 -32.769 1.00 60.16 82 ARG A O 1
ATOM 635 N N . SER A 1 83 ? 10.976 -8.626 -33.287 1.00 61.97 83 SER A N 1
ATOM 636 C CA . SER A 1 83 ? 10.032 -9.687 -32.876 1.00 61.97 83 SER A CA 1
ATOM 637 C C . SER A 1 83 ? 10.206 -10.100 -31.413 1.00 61.97 83 SER A C 1
ATOM 639 O O . SER A 1 83 ? 9.218 -10.113 -30.682 1.00 61.97 83 SER A O 1
ATOM 641 N N . LEU A 1 84 ? 11.444 -10.319 -30.960 1.00 64.31 84 LEU A N 1
ATOM 642 C CA . LEU A 1 84 ? 11.744 -10.675 -29.570 1.00 64.31 84 LEU A CA 1
ATOM 643 C C . LEU A 1 84 ? 11.408 -9.513 -28.626 1.00 64.31 84 LEU A C 1
ATOM 645 O O . LEU A 1 84 ? 10.711 -9.712 -27.631 1.00 64.31 84 LEU A O 1
ATOM 649 N N . ASP A 1 85 ? 11.766 -8.284 -29.012 1.00 71.75 85 ASP A N 1
ATOM 650 C CA . ASP A 1 85 ? 11.374 -7.064 -28.293 1.00 71.75 85 ASP A CA 1
ATOM 651 C C . ASP A 1 85 ? 9.851 -6.911 -28.168 1.00 71.75 85 ASP A C 1
ATOM 653 O O . ASP A 1 85 ? 9.351 -6.427 -27.151 1.00 71.75 85 ASP A O 1
ATOM 657 N N . ARG A 1 86 ? 9.082 -7.326 -29.187 1.00 76.62 86 ARG A N 1
ATOM 658 C CA . ARG A 1 86 ? 7.609 -7.273 -29.159 1.00 76.62 86 ARG A CA 1
ATOM 659 C C . ARG A 1 86 ? 7.010 -8.311 -28.222 1.00 76.62 86 ARG A C 1
ATOM 661 O O . ARG A 1 86 ? 6.070 -7.982 -27.509 1.00 76.62 86 ARG A O 1
ATOM 668 N N . GLU A 1 87 ? 7.531 -9.533 -28.2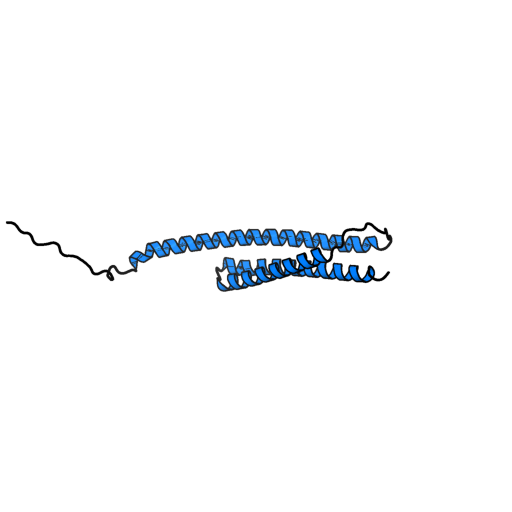04 1.00 81.44 87 GLU A N 1
ATOM 669 C CA . GLU A 1 87 ? 7.057 -10.570 -27.280 1.00 81.44 87 GLU A CA 1
ATOM 670 C C . GLU A 1 87 ? 7.417 -10.230 -25.828 1.00 81.44 87 GLU A C 1
ATOM 672 O O . GLU A 1 87 ? 6.566 -10.329 -24.940 1.00 81.44 87 GLU A O 1
ATOM 677 N N . TYR A 1 88 ? 8.639 -9.739 -25.591 1.00 80.19 88 TYR A N 1
ATOM 678 C CA . TYR A 1 88 ? 9.078 -9.275 -24.276 1.00 80.19 88 TYR A CA 1
ATOM 679 C C . TYR A 1 88 ? 8.247 -8.080 -23.786 1.00 80.19 88 TYR A C 1
ATOM 681 O O . TYR A 1 88 ? 7.675 -8.140 -22.697 1.00 80.19 88 TYR A O 1
ATOM 689 N N . SER A 1 89 ? 8.094 -7.028 -24.599 1.00 78.19 89 SER A N 1
ATOM 690 C CA . SER A 1 89 ? 7.288 -5.853 -24.224 1.00 78.19 89 SER A CA 1
ATOM 691 C C . SER A 1 89 ? 5.798 -6.170 -24.059 1.00 78.19 89 SER A C 1
ATOM 693 O O . SER A 1 89 ? 5.177 -5.654 -23.131 1.00 78.19 89 SER A O 1
ATOM 695 N N . ALA A 1 90 ? 5.221 -7.063 -24.872 1.00 84.75 90 ALA A N 1
ATOM 696 C CA . ALA A 1 90 ? 3.840 -7.517 -24.694 1.00 84.75 90 ALA A CA 1
ATOM 697 C C . ALA A 1 90 ? 3.648 -8.282 -23.374 1.00 84.75 90 ALA A C 1
ATOM 699 O O . ALA A 1 90 ? 2.654 -8.064 -22.679 1.00 84.75 90 ALA A O 1
ATOM 700 N N . ARG A 1 91 ? 4.608 -9.135 -22.987 1.00 87.12 91 ARG A N 1
ATOM 701 C CA . ARG A 1 91 ? 4.600 -9.822 -21.686 1.00 87.12 91 ARG A CA 1
ATOM 702 C C . ARG A 1 91 ? 4.714 -8.834 -20.522 1.00 87.12 91 ARG A C 1
ATOM 704 O O . ARG A 1 91 ? 3.977 -8.960 -19.548 1.00 87.12 91 ARG A O 1
ATOM 711 N N . LEU A 1 92 ? 5.603 -7.850 -20.644 1.00 84.19 92 LEU A N 1
ATOM 712 C CA . LEU A 1 92 ? 5.831 -6.797 -19.652 1.00 84.19 92 LEU A CA 1
ATOM 713 C C . LEU A 1 92 ? 4.569 -5.941 -19.441 1.00 84.19 92 LEU A C 1
ATOM 715 O O . LEU A 1 92 ? 4.190 -5.654 -18.308 1.00 84.19 92 LEU A O 1
ATOM 719 N N . GLN A 1 93 ? 3.878 -5.601 -20.534 1.00 83.50 93 GLN A N 1
ATOM 720 C CA . GLN A 1 93 ? 2.602 -4.882 -20.517 1.00 83.50 93 GLN A CA 1
ATOM 721 C C . GLN A 1 93 ? 1.468 -5.724 -19.909 1.00 83.50 93 GLN A C 1
ATOM 723 O O . GLN A 1 93 ? 0.681 -5.211 -19.118 1.00 83.50 93 GLN A O 1
ATOM 728 N N . ALA A 1 94 ? 1.396 -7.021 -20.224 1.00 87.62 94 ALA A N 1
ATOM 729 C CA . ALA A 1 94 ? 0.400 -7.913 -19.633 1.00 87.62 94 ALA A CA 1
ATOM 730 C C . ALA A 1 94 ? 0.570 -8.034 -18.107 1.00 87.62 94 ALA A C 1
ATOM 732 O O . ALA A 1 94 ? -0.412 -7.917 -17.374 1.00 87.62 94 ALA A O 1
ATOM 733 N N . GLU A 1 95 ? 1.807 -8.193 -17.620 1.00 90.69 95 GLU A N 1
ATOM 734 C CA . GLU A 1 95 ? 2.091 -8.210 -16.180 1.00 90.69 95 GLU A CA 1
ATOM 735 C C . GLU A 1 95 ? 1.786 -6.856 -15.518 1.00 90.69 95 GLU A C 1
ATOM 737 O O . GLU A 1 95 ? 1.223 -6.806 -14.421 1.00 90.69 95 GLU A O 1
ATOM 742 N N . TRP A 1 96 ? 2.111 -5.748 -16.188 1.00 88.56 96 TRP A N 1
ATOM 743 C CA . TRP A 1 96 ? 1.777 -4.405 -15.725 1.00 88.56 96 TRP A CA 1
ATOM 744 C C . TRP A 1 96 ? 0.270 -4.228 -15.497 1.00 88.56 96 TRP A C 1
ATOM 746 O O . TRP A 1 96 ? -0.163 -3.748 -14.442 1.00 88.56 96 TRP A O 1
ATOM 756 N N . ASP A 1 97 ? -0.539 -4.642 -16.472 1.00 89.06 97 ASP A N 1
ATOM 757 C CA . ASP A 1 97 ? -1.993 -4.546 -16.396 1.00 89.06 97 ASP A CA 1
ATOM 758 C C . ASP A 1 97 ? -2.573 -5.506 -15.343 1.00 89.06 97 ASP A C 1
ATOM 760 O O . ASP A 1 97 ? -3.472 -5.112 -14.588 1.00 89.06 97 ASP A O 1
ATOM 764 N N . GLU A 1 98 ? -2.015 -6.715 -15.206 1.00 93.56 98 GLU A N 1
ATOM 765 C CA . GLU A 1 98 ? -2.356 -7.661 -14.137 1.00 93.56 98 GLU A CA 1
ATOM 766 C C . GLU A 1 98 ? -2.106 -7.047 -12.751 1.00 93.56 98 GLU A C 1
ATOM 768 O O . GLU A 1 98 ? -3.049 -6.903 -11.964 1.00 93.56 98 GLU A O 1
ATOM 773 N N . LEU A 1 99 ? -0.880 -6.592 -12.465 1.00 89.94 99 LEU A N 1
ATOM 774 C CA . LEU A 1 99 ? -0.527 -5.948 -11.194 1.00 89.94 99 LEU A CA 1
ATOM 775 C C . LEU A 1 99 ? -1.387 -4.705 -10.936 1.00 89.94 99 LEU A C 1
ATOM 777 O O . LEU A 1 99 ? -1.888 -4.514 -9.824 1.00 89.94 99 LEU A O 1
ATOM 781 N N . GLY A 1 100 ? -1.650 -3.902 -11.970 1.00 90.06 100 GLY A N 1
ATOM 782 C CA . GLY A 1 100 ? -2.556 -2.761 -11.894 1.00 90.06 100 GLY A CA 1
ATOM 783 C C . GLY A 1 100 ? -3.985 -3.155 -11.501 1.00 90.06 100 GLY A C 1
ATOM 784 O O . GLY A 1 100 ? -4.603 -2.482 -10.670 1.00 90.06 100 GLY A O 1
ATOM 785 N N . THR A 1 101 ? -4.540 -4.239 -12.056 1.00 93.00 101 THR A N 1
ATOM 786 C CA . THR A 1 101 ? -5.870 -4.737 -11.651 1.00 93.00 101 THR A CA 1
ATOM 787 C C . THR A 1 101 ? -5.869 -5.303 -10.232 1.00 93.00 101 THR A C 1
ATOM 789 O O . THR A 1 101 ? -6.764 -4.953 -9.456 1.00 93.00 101 THR A O 1
ATOM 792 N N . ARG A 1 102 ? -4.844 -6.085 -9.863 1.00 93.06 102 ARG A N 1
ATOM 793 C CA . ARG A 1 102 ? -4.667 -6.670 -8.526 1.00 93.06 102 ARG A CA 1
ATOM 794 C C . ARG A 1 102 ? -4.585 -5.587 -7.455 1.00 93.06 102 ARG A C 1
ATOM 796 O O . ARG A 1 102 ? -5.397 -5.596 -6.535 1.00 93.06 102 ARG A O 1
ATOM 803 N N . ILE A 1 103 ? -3.715 -4.587 -7.611 1.00 92.00 103 ILE A N 1
ATOM 804 C CA . ILE A 1 103 ? -3.587 -3.471 -6.658 1.00 92.00 103 ILE A CA 1
ATOM 805 C C . ILE A 1 103 ? -4.914 -2.715 -6.524 1.00 92.00 103 ILE A C 1
ATOM 807 O O . ILE A 1 103 ? -5.399 -2.536 -5.407 1.00 92.00 103 ILE A O 1
ATOM 811 N N . ARG A 1 104 ? -5.578 -2.353 -7.635 1.00 93.75 104 ARG A N 1
ATOM 812 C CA . ARG A 1 104 ? -6.897 -1.683 -7.594 1.00 93.75 104 ARG A CA 1
ATOM 813 C C . ARG A 1 104 ? -7.949 -2.498 -6.832 1.00 93.75 104 ARG A C 1
ATOM 815 O O . ARG A 1 104 ? -8.762 -1.914 -6.110 1.00 93.75 104 ARG A O 1
ATOM 822 N N . TYR A 1 105 ? -7.953 -3.822 -6.983 1.00 94.00 105 TYR A N 1
ATOM 823 C CA . TYR A 1 105 ? -8.827 -4.718 -6.226 1.00 94.00 105 TYR A CA 1
ATOM 824 C C . TYR A 1 105 ? -8.469 -4.733 -4.730 1.00 94.00 105 TYR A C 1
ATOM 826 O O . TYR A 1 105 ? -9.331 -4.450 -3.896 1.00 94.00 105 TYR A O 1
ATOM 834 N N . LEU A 1 106 ? -7.199 -4.966 -4.388 1.00 92.44 106 LEU A N 1
ATOM 835 C CA . LEU A 1 106 ? -6.711 -5.018 -3.006 1.00 92.44 106 LEU A CA 1
ATOM 836 C C . LEU A 1 106 ? -6.969 -3.707 -2.249 1.00 92.44 106 LEU A C 1
ATOM 838 O O . LEU A 1 106 ? -7.433 -3.735 -1.108 1.00 92.44 106 LEU A O 1
ATOM 842 N N . THR A 1 107 ? -6.766 -2.555 -2.896 1.00 91.50 107 THR A N 1
ATOM 843 C CA . THR A 1 107 ? -7.099 -1.235 -2.342 1.00 91.50 107 THR A CA 1
ATOM 844 C C . THR A 1 107 ? -8.597 -1.110 -2.045 1.00 91.50 107 THR A C 1
ATOM 846 O O . THR A 1 107 ? -8.968 -0.637 -0.970 1.00 91.50 107 THR A O 1
ATOM 849 N N . ARG A 1 108 ? -9.488 -1.570 -2.940 1.00 94.25 108 ARG A N 1
ATOM 850 C CA . ARG A 1 108 ? -10.946 -1.568 -2.691 1.00 94.25 108 ARG A CA 1
ATOM 851 C C . ARG A 1 108 ? -11.333 -2.459 -1.506 1.00 94.25 108 ARG A C 1
ATOM 853 O O . ARG A 1 108 ? -12.178 -2.052 -0.706 1.00 94.25 108 ARG A O 1
ATOM 860 N N . VAL A 1 109 ? -10.705 -3.630 -1.368 1.00 92.31 109 VAL A N 1
ATOM 861 C CA . VAL A 1 109 ? -10.893 -4.530 -0.215 1.00 92.31 109 VAL A CA 1
ATOM 862 C C . VAL A 1 109 ? -10.429 -3.849 1.077 1.00 92.31 109 VAL A C 1
ATOM 864 O O . VAL A 1 109 ? -11.212 -3.764 2.023 1.00 92.31 109 VAL A O 1
ATOM 867 N N . HIS A 1 110 ? -9.228 -3.260 1.089 1.00 91.56 110 HIS A N 1
ATOM 868 C CA . HIS A 1 110 ? -8.700 -2.471 2.210 1.00 91.56 110 HIS A CA 1
ATOM 869 C C . HIS A 1 110 ? -9.665 -1.369 2.661 1.00 91.56 110 HIS A C 1
ATOM 871 O O . HIS A 1 110 ? -10.010 -1.285 3.839 1.00 91.56 110 HIS A O 1
ATOM 877 N N . TRP A 1 111 ? -10.180 -0.569 1.722 1.00 91.81 111 TRP A N 1
ATOM 878 C CA . TRP A 1 111 ? -11.175 0.470 2.008 1.00 91.81 111 TRP A CA 1
ATOM 879 C C . TRP A 1 111 ? -12.506 -0.075 2.539 1.00 91.81 111 TRP A C 1
ATOM 881 O O . TRP A 1 111 ? -13.229 0.640 3.235 1.00 91.81 111 TRP A O 1
ATOM 891 N N . SER A 1 112 ? -12.878 -1.310 2.201 1.00 93.38 112 SER A N 1
ATOM 892 C CA . SER A 1 112 ? -14.056 -1.970 2.772 1.00 93.38 112 SER A CA 1
ATOM 893 C C . SER A 1 112 ? -13.801 -2.395 4.222 1.00 93.38 112 SER A C 1
ATOM 895 O O . SER A 1 112 ? -14.575 -2.038 5.111 1.00 93.38 112 SER A O 1
ATOM 897 N N . LEU A 1 113 ? -12.671 -3.068 4.470 1.00 92.12 113 LEU A N 1
ATOM 898 C CA . LEU A 1 113 ? -12.252 -3.535 5.795 1.00 92.12 113 LEU A CA 1
ATOM 899 C C . LEU A 1 113 ? -12.050 -2.373 6.780 1.00 92.12 113 LEU A C 1
ATOM 901 O O . LEU A 1 113 ? -12.604 -2.403 7.876 1.00 92.12 113 LEU A O 1
ATOM 905 N N . LEU A 1 114 ? -11.356 -1.305 6.372 1.00 90.75 114 LEU A N 1
ATOM 906 C CA . LEU A 1 114 ? -11.167 -0.100 7.190 1.00 90.75 114 LEU A CA 1
ATOM 907 C C . LEU A 1 114 ? -12.502 0.553 7.577 1.00 90.75 114 LEU A C 1
ATOM 909 O O . LEU A 1 114 ? -12.709 0.883 8.743 1.00 90.75 114 LEU A O 1
ATOM 913 N N . ARG A 1 115 ? -13.449 0.680 6.636 1.00 93.25 115 ARG A N 1
ATOM 914 C CA . ARG A 1 115 ? -14.794 1.208 6.937 1.00 93.25 115 ARG A CA 1
ATOM 915 C C . ARG A 1 115 ? -15.600 0.279 7.845 1.00 93.25 115 ARG A C 1
ATOM 917 O O . ARG A 1 115 ? -16.426 0.766 8.614 1.00 93.25 115 ARG A O 1
ATOM 924 N N . HIS A 1 116 ? -15.391 -1.035 7.769 1.00 92.62 116 HIS A N 1
ATOM 925 C CA . HIS A 1 116 ? -16.010 -1.985 8.692 1.00 92.62 116 HIS A CA 1
ATOM 926 C C . HIS A 1 116 ? -15.448 -1.827 10.115 1.00 92.62 116 HIS A C 1
ATOM 928 O O . HIS A 1 116 ? -16.231 -1.654 11.047 1.00 92.62 116 HIS A O 1
ATOM 934 N N . LEU A 1 117 ? -14.119 -1.771 10.268 1.00 89.62 117 LEU A N 1
ATOM 935 C CA . LEU A 1 117 ? -13.441 -1.539 11.552 1.00 89.62 117 LEU A CA 1
ATOM 936 C C . LEU A 1 117 ? -13.833 -0.207 12.199 1.00 89.62 117 LEU A C 1
ATOM 938 O O . LEU A 1 117 ? -14.151 -0.158 13.381 1.00 89.62 117 LEU A O 1
ATOM 942 N N . GLN A 1 118 ? -13.877 0.879 11.423 1.00 92.00 118 GLN A N 1
ATOM 943 C CA . GLN A 1 118 ? -14.329 2.183 11.920 1.00 92.00 118 GLN A CA 1
ATOM 944 C C . GLN A 1 118 ? -15.760 2.119 12.473 1.00 92.00 118 GLN A C 1
ATOM 946 O O . GLN A 1 118 ? -16.052 2.716 13.507 1.00 92.00 118 GLN A O 1
ATOM 951 N N . ARG A 1 119 ? -16.656 1.369 11.816 1.00 93.12 119 ARG A N 1
ATOM 952 C CA . ARG A 1 119 ? -18.037 1.178 12.282 1.00 93.12 119 ARG A CA 1
ATOM 953 C C . ARG A 1 119 ? -18.109 0.313 13.539 1.00 93.12 119 ARG A C 1
ATOM 955 O O . ARG A 1 119 ? -18.855 0.674 14.444 1.00 93.12 119 ARG A O 1
ATOM 962 N N . SER A 1 120 ? -17.359 -0.788 13.620 1.00 91.25 120 SER A N 1
ATOM 963 C CA . SER A 1 120 ? -17.366 -1.644 14.814 1.00 91.25 120 SER A CA 1
ATOM 964 C C . SER A 1 120 ? -16.775 -0.923 16.029 1.00 91.25 120 SER A C 1
ATOM 966 O O . SER A 1 120 ? -17.384 -0.953 17.096 1.00 91.25 120 SER A O 1
ATOM 968 N N . LEU A 1 121 ? -15.678 -0.179 15.858 1.00 89.88 121 LEU A N 1
ATOM 969 C CA . LEU A 1 121 ? -15.105 0.675 16.904 1.00 89.88 121 LEU A CA 1
ATOM 970 C C . LEU A 1 121 ? -16.075 1.781 17.347 1.00 89.88 121 LEU A C 1
ATOM 972 O O . LEU A 1 121 ? -16.240 1.992 18.544 1.00 89.88 121 LEU A O 1
ATOM 976 N N . ALA A 1 122 ? -16.779 2.439 16.419 1.00 93.75 122 ALA A N 1
ATOM 977 C CA . ALA A 1 122 ? -17.780 3.452 16.768 1.00 93.75 122 ALA A CA 1
ATOM 978 C C . ALA A 1 122 ? -18.981 2.873 17.542 1.00 93.75 122 ALA A C 1
ATOM 980 O O . ALA A 1 122 ? -19.522 3.541 18.423 1.00 93.75 122 ALA A O 1
ATOM 981 N N . VAL A 1 123 ? -19.401 1.637 17.244 1.00 93.56 123 VAL A N 1
ATOM 982 C CA . VAL A 1 123 ? -20.433 0.934 18.027 1.00 93.56 123 VAL A CA 1
ATOM 983 C C . VAL A 1 123 ? -19.910 0.586 19.422 1.00 93.56 123 VAL A C 1
ATOM 985 O O . VAL A 1 123 ? -20.600 0.860 20.399 1.00 93.56 123 VAL A O 1
ATOM 988 N N . LEU A 1 124 ? -18.690 0.051 19.532 1.00 91.88 124 LEU A N 1
ATOM 989 C CA . LEU A 1 124 ? -18.067 -0.257 20.823 1.00 91.88 124 LEU A CA 1
ATOM 990 C C . LEU A 1 124 ? -17.902 0.998 21.694 1.00 91.88 124 LEU A C 1
ATOM 992 O O . LEU A 1 124 ? -18.249 0.946 22.870 1.00 91.88 124 LEU A O 1
ATOM 996 N N . SER A 1 125 ? -17.469 2.127 21.119 1.00 91.88 125 SER A N 1
ATOM 997 C CA . SER A 1 125 ? -17.369 3.419 21.821 1.00 91.88 125 SER A CA 1
ATOM 998 C C . SER A 1 125 ? -18.711 3.821 22.430 1.00 91.88 125 SER A C 1
ATOM 1000 O O . SER A 1 125 ? -18.799 4.026 23.635 1.00 91.88 125 SER A O 1
ATOM 1002 N N . ARG A 1 126 ? -19.794 3.792 21.639 1.00 92.94 126 ARG A N 1
ATOM 1003 C CA . ARG A 1 126 ? -21.153 4.113 22.116 1.00 92.94 126 ARG A CA 1
ATOM 1004 C C . ARG A 1 126 ? -21.645 3.174 23.215 1.00 92.94 126 ARG A C 1
ATOM 1006 O O . ARG A 1 126 ? -22.323 3.624 24.133 1.00 92.94 126 ARG A O 1
ATOM 1013 N N . VAL A 1 127 ? -21.322 1.880 23.136 1.00 91.62 127 VAL A N 1
ATOM 1014 C CA . VAL A 1 127 ? -21.661 0.920 24.200 1.00 91.62 127 VAL A CA 1
ATOM 1015 C C . VAL A 1 127 ? -20.902 1.272 25.481 1.00 91.62 127 VAL A C 1
ATOM 1017 O O . VAL A 1 127 ? -21.531 1.410 26.527 1.00 91.62 127 VAL A O 1
ATOM 1020 N N . VAL A 1 128 ? -19.590 1.511 25.398 1.00 89.69 128 VAL A N 1
ATOM 1021 C CA . VAL A 1 128 ? -18.762 1.930 26.543 1.00 89.69 128 VAL A CA 1
ATOM 1022 C C . VAL A 1 128 ? -19.262 3.249 27.142 1.00 89.69 128 VAL A C 1
ATOM 1024 O O . VAL A 1 128 ? -19.442 3.323 28.352 1.00 89.69 128 VAL A O 1
ATOM 1027 N N . GLU A 1 129 ? -19.572 4.251 26.318 1.00 89.06 129 GLU A N 1
ATOM 1028 C CA . GLU A 1 129 ? -20.166 5.532 26.730 1.00 89.06 129 GLU A CA 1
ATOM 1029 C C . GLU A 1 129 ? -21.523 5.342 27.430 1.00 89.06 129 GLU A C 1
ATOM 1031 O O . GLU A 1 129 ? -21.788 5.989 28.441 1.00 89.06 129 GLU A O 1
ATOM 1036 N N . SER A 1 130 ? -22.368 4.423 26.944 1.00 87.25 130 SER A N 1
ATOM 1037 C CA . SER A 1 130 ? -23.670 4.124 27.559 1.00 87.25 130 SER A CA 1
ATOM 1038 C C . SER A 1 130 ? -23.565 3.362 28.886 1.00 87.25 130 SER A C 1
ATOM 1040 O O . SER A 1 130 ? -24.407 3.544 29.764 1.00 87.25 130 SER A O 1
ATOM 1042 N N . CYS A 1 131 ? -22.520 2.544 29.060 1.00 84.06 131 CYS A N 1
ATOM 1043 C CA . CYS A 1 131 ? -22.249 1.807 30.296 1.00 84.06 131 CYS A CA 1
ATOM 1044 C C . CYS A 1 131 ? -21.424 2.614 31.311 1.00 84.06 131 CYS A C 1
ATOM 1046 O O . CYS A 1 131 ? -21.494 2.330 32.505 1.00 84.06 131 CYS A O 1
ATOM 1048 N N . ALA A 1 132 ? -20.671 3.628 30.872 1.00 79.75 132 ALA A N 1
ATOM 1049 C CA . ALA A 1 132 ? -19.894 4.516 31.735 1.00 79.75 132 ALA A CA 1
ATOM 1050 C C . ALA A 1 132 ? -20.681 5.045 32.957 1.00 79.75 132 ALA A C 1
ATOM 1052 O O . ALA A 1 132 ? -20.186 4.843 34.068 1.00 79.75 132 ALA A O 1
ATOM 1053 N N . PRO A 1 133 ? -21.906 5.613 32.831 1.00 79.12 133 PRO A N 1
ATOM 1054 C CA . PRO A 1 133 ? -22.674 6.097 33.985 1.00 79.12 133 PRO A CA 1
ATOM 1055 C C . PRO A 1 133 ? -23.028 5.017 35.021 1.00 79.12 133 PRO A C 1
ATOM 1057 O O . PRO A 1 133 ? -23.312 5.353 36.167 1.00 79.12 133 PRO A O 1
ATOM 1060 N N . THR A 1 134 ? -23.004 3.729 34.660 1.00 74.25 134 THR A N 1
ATOM 1061 C CA . THR A 1 134 ? -23.243 2.615 35.595 1.00 74.25 134 THR A CA 1
ATOM 1062 C C . THR A 1 134 ? -22.029 2.322 36.485 1.00 74.25 134 THR A C 1
ATOM 1064 O O . THR A 1 134 ? -22.192 1.784 37.578 1.00 74.25 134 THR A O 1
ATOM 1067 N N . TYR A 1 135 ? -20.820 2.692 36.045 1.00 66.88 135 TYR A N 1
ATOM 1068 C CA . TYR A 1 135 ? -19.562 2.420 36.754 1.00 66.88 135 TYR A CA 1
ATOM 1069 C C . TYR A 1 135 ? -18.851 3.686 37.266 1.00 66.88 135 TYR A C 1
ATOM 1071 O O . TYR A 1 135 ? -18.015 3.595 38.165 1.00 66.88 135 TYR A O 1
ATOM 1079 N N . THR A 1 136 ? -19.198 4.878 36.769 1.00 65.56 136 THR A N 1
ATOM 1080 C CA . THR A 1 136 ? -18.781 6.149 37.377 1.00 65.56 136 THR A CA 1
ATOM 1081 C C . THR A 1 136 ? -19.631 6.436 38.613 1.00 65.56 136 THR A C 1
ATOM 1083 O O . THR A 1 136 ? -20.775 6.878 38.500 1.00 65.56 136 THR A O 1
ATOM 1086 N N . ALA A 1 137 ? -19.081 6.192 39.803 1.00 63.19 137 ALA A N 1
ATOM 1087 C CA . ALA A 1 137 ? -19.794 6.407 41.059 1.00 63.19 137 ALA A CA 1
ATOM 1088 C C . ALA A 1 137 ? -20.278 7.872 41.211 1.00 63.19 137 ALA A C 1
ATOM 1090 O O . ALA A 1 137 ? -19.462 8.796 41.108 1.00 63.19 137 ALA A O 1
ATOM 1091 N N . PRO A 1 138 ? -21.568 8.117 41.519 1.00 58.78 138 PRO A N 1
ATOM 1092 C CA . PRO A 1 138 ? -22.077 9.457 41.797 1.00 58.78 138 PRO A CA 1
ATOM 1093 C C . PRO A 1 138 ? -21.605 9.916 43.188 1.00 58.78 138 PRO A C 1
ATOM 1095 O O . PRO A 1 138 ? -22.314 9.759 44.179 1.00 58.78 138 PRO A O 1
ATOM 1098 N N . GLY A 1 139 ? -20.378 10.444 43.278 1.00 58.34 139 GLY A N 1
ATOM 1099 C CA . GLY A 1 139 ? -19.774 10.803 44.572 1.00 58.34 139 GLY A CA 1
ATOM 1100 C C . GLY A 1 139 ? -18.616 11.809 44.564 1.00 58.34 139 GLY A C 1
ATOM 1101 O O . GLY A 1 139 ? -18.332 12.395 45.604 1.00 58.34 139 GLY A O 1
ATOM 1102 N N . ALA A 1 140 ? -17.971 12.084 43.426 1.00 57.41 140 ALA A N 1
ATOM 1103 C CA . ALA A 1 140 ? -16.864 13.049 43.336 1.00 57.41 140 ALA A CA 1
ATOM 1104 C C . ALA A 1 140 ? -17.350 14.471 42.974 1.00 57.41 140 ALA A C 1
ATOM 1106 O O . ALA A 1 140 ? -16.883 15.072 42.010 1.00 57.41 140 ALA A O 1
ATOM 1107 N N . GLY A 1 141 ? -18.336 14.991 43.715 1.00 49.12 141 GLY A N 1
ATOM 1108 C CA . GLY A 1 141 ? -19.063 16.216 43.346 1.00 49.12 141 GLY A CA 1
ATOM 1109 C C . GLY A 1 141 ? -19.803 16.894 44.501 1.00 49.12 141 GLY A C 1
ATOM 1110 O O . GLY A 1 141 ? -20.962 17.273 44.362 1.00 49.12 141 GLY A O 1
ATOM 1111 N N . LEU A 1 142 ? -19.148 17.028 45.657 1.00 59.97 142 LEU A N 1
ATOM 1112 C CA . LEU A 1 142 ? -19.636 17.840 46.776 1.00 59.97 142 LEU A CA 1
ATOM 1113 C C . LEU A 1 142 ? -19.819 19.309 46.359 1.00 59.97 142 LEU A C 1
ATOM 1115 O O . LEU A 1 142 ? -18.826 20.003 46.156 1.00 59.97 142 LEU A O 1
ATOM 1119 N N . SER A 1 143 ? -21.064 19.795 46.316 1.00 50.84 143 SER A N 1
ATOM 1120 C CA . SER A 1 143 ? -21.456 21.165 46.713 1.00 50.84 143 SER A CA 1
ATOM 1121 C C . SER A 1 143 ? -22.978 21.340 46.662 1.00 50.84 143 SER A C 1
ATOM 1123 O O . SER A 1 143 ? -23.547 21.759 45.658 1.00 50.84 143 SER A O 1
ATOM 1125 N N . ARG A 1 144 ? -23.641 21.037 47.782 1.00 5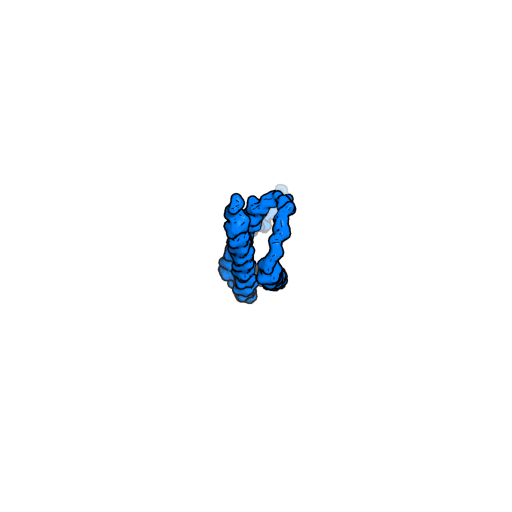4.50 144 ARG A N 1
ATOM 1126 C CA . ARG A 1 144 ? -25.011 21.474 48.084 1.00 54.50 144 ARG A CA 1
ATOM 1127 C C . ARG A 1 144 ? -24.911 22.838 48.781 1.00 54.50 144 ARG A C 1
ATOM 1129 O O . ARG A 1 144 ? -24.488 22.852 49.936 1.00 54.50 144 ARG A O 1
ATOM 1136 N N . PRO A 1 145 ? -25.282 23.966 48.150 1.00 51.62 145 PRO A N 1
ATOM 1137 C CA . PRO A 1 145 ? -25.638 25.157 48.907 1.00 51.62 145 PRO A CA 1
ATOM 1138 C C . PRO A 1 145 ? -26.987 24.892 49.587 1.00 51.62 145 PRO A C 1
ATOM 1140 O O . PRO A 1 145 ? -27.939 24.433 48.954 1.00 51.62 145 PRO A O 1
ATOM 1143 N N . GLU A 1 146 ? -27.050 25.111 50.895 1.00 52.25 146 GLU A N 1
ATOM 1144 C CA . GLU A 1 146 ? -28.263 24.882 51.680 1.00 52.25 146 GLU A CA 1
ATOM 1145 C C . GLU A 1 146 ? -29.340 25.932 51.377 1.00 52.25 146 GLU A C 1
ATOM 1147 O O . GLU A 1 146 ? -29.039 27.095 51.110 1.00 52.25 146 GLU A O 1
ATOM 1152 N N . ALA A 1 147 ? -30.607 25.523 51.466 1.00 57.97 147 ALA A N 1
ATOM 1153 C CA . ALA A 1 147 ? -31.750 26.428 51.460 1.00 57.97 147 ALA A CA 1
ATOM 1154 C C . ALA A 1 147 ? -32.266 26.629 52.896 1.00 57.97 147 ALA A C 1
ATOM 1156 O O . ALA A 1 147 ? -32.488 25.656 53.614 1.00 57.97 147 ALA A O 1
ATOM 1157 N N . GLY A 1 148 ? -32.496 27.888 53.281 1.00 55.75 148 GLY A N 1
ATOM 1158 C CA . GLY A 1 148 ? -32.912 28.322 54.624 1.00 55.75 148 GLY A CA 1
ATOM 1159 C C . GLY A 1 148 ? -31.961 29.410 55.145 1.00 55.75 148 GLY A C 1
ATOM 1160 O O . GLY A 1 148 ? -30.755 29.284 55.000 1.00 55.75 148 GLY A O 1
ATOM 1161 N N . THR A 1 149 ? -32.400 30.523 55.733 1.00 50.75 149 THR A N 1
ATOM 1162 C CA . THR A 1 149 ? -33.628 30.754 56.516 1.00 50.75 149 THR A CA 1
ATOM 1163 C C . THR A 1 149 ? -34.101 32.207 56.336 1.00 50.75 149 THR A C 1
ATOM 1165 O O . THR A 1 149 ? -33.298 33.071 55.996 1.00 50.75 149 THR A O 1
ATOM 1168 N N . GLY A 1 150 ? -35.399 32.482 56.507 1.00 54.88 150 GLY A N 1
ATOM 1169 C CA . GLY A 1 150 ? -36.008 33.773 56.156 1.00 54.88 150 GLY A CA 1
ATOM 1170 C C . GLY A 1 150 ? -36.058 34.844 57.257 1.00 54.88 150 GLY A C 1
ATOM 1171 O O . GLY A 1 150 ? -35.966 34.548 58.445 1.00 54.88 150 GLY A O 1
ATOM 1172 N N . ALA A 1 151 ? -36.278 36.077 56.789 1.00 49.34 151 ALA A N 1
ATOM 1173 C CA . ALA A 1 151 ? -36.588 37.333 57.486 1.00 49.34 151 ALA A CA 1
ATOM 1174 C C . ALA A 1 151 ? -37.203 38.286 56.424 1.00 49.34 151 ALA A C 1
ATOM 1176 O O . ALA A 1 151 ? -36.819 38.179 55.258 1.00 49.34 151 ALA A O 1
ATOM 1177 N N . ARG A 1 152 ? -38.170 39.191 56.641 1.00 46.25 152 ARG A N 1
ATOM 1178 C CA . ARG A 1 152 ? -38.999 39.597 57.800 1.00 46.25 152 ARG A CA 1
ATOM 1179 C C . ARG A 1 152 ? -38.281 40.099 59.060 1.00 46.25 152 ARG A C 1
ATOM 1181 O O . ARG A 1 152 ? -37.532 39.337 59.657 1.00 46.25 152 ARG A O 1
ATOM 1188 N N . GLU A 1 153 ? -38.543 41.313 59.545 1.00 48.62 153 GLU A N 1
ATOM 1189 C CA . GLU A 1 153 ? -39.416 42.431 59.083 1.00 48.62 153 GLU A CA 1
ATOM 1190 C C . GLU A 1 153 ? -38.593 43.705 58.847 1.00 48.62 153 GLU A C 1
ATOM 1192 O O . GLU A 1 153 ? -37.529 43.834 59.491 1.00 48.62 153 GLU A O 1
#

Sequence (153 aa):
MADIDTSLPELSAVIEQRLGLLRSLAESLEVSQLALVRNDAEAIARGAAHQAELCRQWGLLEEQLRKAEPPSTPRGEHSHDRSLDREYSARLQAEWDELGTRIRYLTRVHWSLLRHLQRSLAVLSRVVESCAPTYTAPGAGLSRPEAGTGARE

Radius of gyration: 30.76 Å; chains: 1; bounding box: 67×53×98 Å

pLDDT: mean 78.74, std 16.46, range [39.91, 95.75]

Secondary structure (DSSP, 8-state):
--SHHHHHHHHHHHHHHHHHHHHHHHHHHHHHHHHHHHT-HHHHHHHHHHHHHHHHHHHHHHHHHHHH-----------SSTTHHHHHHHHHHHHHHHHHHHHHHHHHHHHHHHHHHHHHHHHHHHHHHHHHHHHS-TTS----PPP------

Foldseek 3Di:
DPVPVVVVVVVVVLLVVLLVLLVVLLVLLVQCVVCLVVVVPVSVVVSVVVNVVSVVVNVVSVVVVVVPDDDDDDDDDDDDPVPVVVVVVVVSVVSVVVSVVSNVVSVVSVVVSVVVVVVVVVVVVVVCVVCVVVPPDPDPDDDDDDDDDDDDD